Protein AF-A0A1E5KZP9-F1 (afdb_monomer_lite)

pLDDT: mean 84.56, std 11.02, range [56.66, 98.0]

Radius of gyration: 14.49 Å; chains: 1; bounding box: 36×33×35 Å

Sequence (129 aa):
MEAVIAQLKQEFSEKIDKVNLEDIDTVEAFLFIHLEILSQHEALYRNFISQRRLLGEQVNVCYLGIQSIFSHHFGLLLKEDIKVPLSMLFNTWLGLIHYYLNNDDLFGKEDIISKNRNQWIENYLKMIK

Structure (mmCIF, N/CA/C/O backbone):
data_AF-A0A1E5KZP9-F1
#
_entry.id   AF-A0A1E5KZP9-F1
#
loop_
_atom_site.group_PDB
_atom_site.id
_atom_site.type_symbol
_atom_site.label_atom_id
_atom_site.label_alt_id
_atom_site.label_comp_id
_atom_site.label_asym_id
_atom_site.label_entity_id
_atom_site.label_seq_id
_atom_site.pdbx_PDB_ins_code
_atom_site.Cartn_x
_atom_site.Cartn_y
_atom_site.Cartn_z
_atom_site.occupancy
_atom_site.B_iso_or_equiv
_atom_site.auth_seq_id
_atom_site.auth_comp_id
_atom_site.auth_asym_id
_atom_site.auth_atom_id
_atom_site.pdbx_PDB_model_num
ATOM 1 N N . MET A 1 1 ? -8.480 15.116 11.575 1.00 61.78 1 MET A N 1
ATOM 2 C CA . MET A 1 1 ? -8.307 14.161 10.456 1.00 61.78 1 MET A CA 1
ATOM 3 C C . MET A 1 1 ? -7.496 14.777 9.321 1.00 61.78 1 MET A C 1
ATOM 5 O O . MET A 1 1 ? -6.551 14.144 8.882 1.00 61.78 1 MET A O 1
ATOM 9 N N . GLU A 1 2 ? -7.769 16.025 8.924 1.00 64.06 2 GLU A N 1
ATOM 10 C CA . GLU A 1 2 ? -6.934 16.781 7.966 1.00 64.06 2 GLU A CA 1
ATOM 11 C C . GLU A 1 2 ? -5.444 16.800 8.335 1.00 64.06 2 GLU A C 1
ATOM 13 O O . GLU A 1 2 ? -4.620 16.368 7.536 1.00 64.06 2 GLU A O 1
ATOM 18 N N . ALA A 1 3 ? -5.104 17.182 9.573 1.00 64.00 3 ALA A N 1
ATOM 19 C CA . ALA A 1 3 ? -3.718 17.187 10.058 1.00 64.00 3 ALA A CA 1
ATOM 20 C C . ALA A 1 3 ? -3.034 15.806 9.985 1.00 64.00 3 ALA A C 1
ATOM 22 O O . ALA A 1 3 ? -1.856 15.720 9.669 1.00 64.00 3 ALA A O 1
ATOM 23 N N . VAL A 1 4 ? -3.785 14.723 10.207 1.00 62.59 4 VAL A N 1
ATOM 24 C CA . VAL A 1 4 ? -3.268 13.342 10.176 1.00 62.59 4 VAL A CA 1
ATOM 25 C C . VAL A 1 4 ? -2.980 12.886 8.746 1.00 62.59 4 VAL A C 1
ATOM 27 O O . VAL A 1 4 ? -2.029 12.157 8.508 1.00 62.59 4 VAL A O 1
ATOM 30 N N . ILE A 1 5 ? -3.778 13.321 7.774 1.00 66.62 5 ILE A N 1
ATOM 31 C CA . ILE A 1 5 ? -3.589 12.957 6.362 1.00 66.62 5 ILE A CA 1
ATOM 32 C C . ILE A 1 5 ? -2.501 13.816 5.731 1.00 66.62 5 ILE A C 1
ATOM 34 O O . ILE A 1 5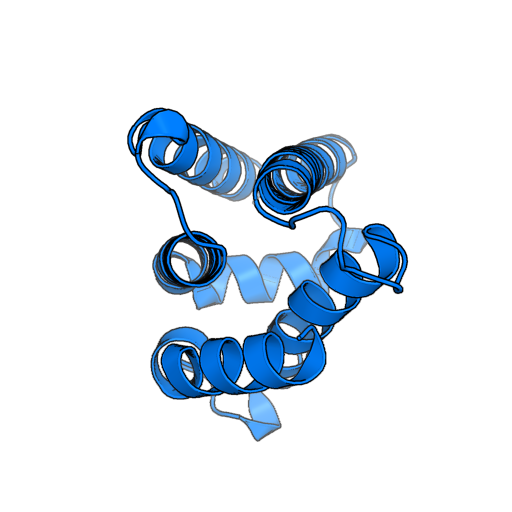 ? -1.733 13.319 4.913 1.00 66.62 5 ILE A O 1
ATOM 38 N N . ALA A 1 6 ? -2.402 15.082 6.142 1.00 68.69 6 ALA A N 1
ATOM 39 C CA . ALA A 1 6 ? -1.255 15.919 5.829 1.00 68.69 6 ALA A CA 1
ATOM 40 C C . ALA A 1 6 ? 0.033 15.305 6.395 1.00 68.69 6 ALA A C 1
ATOM 42 O O . ALA A 1 6 ? 1.012 15.212 5.664 1.00 68.69 6 ALA A O 1
ATOM 43 N N . GLN A 1 7 ? 0.000 14.800 7.633 1.00 69.94 7 GLN A N 1
ATOM 44 C CA . GLN A 1 7 ? 1.118 14.080 8.238 1.00 69.94 7 GLN A CA 1
ATOM 45 C C . GLN A 1 7 ? 1.429 12.776 7.495 1.00 69.94 7 GLN A C 1
ATOM 47 O O . GLN A 1 7 ? 2.579 12.556 7.150 1.00 69.94 7 GLN A O 1
ATOM 52 N N . LEU A 1 8 ? 0.433 11.949 7.158 1.00 69.38 8 LEU A N 1
ATOM 53 C CA . LEU A 1 8 ? 0.658 10.726 6.381 1.00 69.38 8 LEU A CA 1
ATOM 54 C C . LEU A 1 8 ? 1.245 11.044 5.002 1.00 69.38 8 LEU A C 1
ATOM 56 O O . LEU A 1 8 ? 2.170 10.372 4.569 1.00 69.38 8 LEU A O 1
ATOM 60 N N . LYS A 1 9 ? 0.741 12.079 4.319 1.00 70.56 9 LYS A N 1
ATOM 61 C CA . LYS A 1 9 ? 1.300 12.556 3.049 1.00 70.56 9 LYS A CA 1
ATOM 62 C C . LYS A 1 9 ? 2.737 13.023 3.231 1.00 70.56 9 LYS A C 1
ATOM 64 O O . LYS A 1 9 ? 3.574 12.660 2.420 1.00 70.56 9 LYS A O 1
ATOM 69 N N . GLN A 1 10 ? 3.009 13.815 4.264 1.00 72.38 10 GLN A N 1
ATOM 70 C CA . GLN A 1 10 ? 4.343 14.317 4.558 1.00 72.38 10 GLN A CA 1
ATOM 71 C C . GLN A 1 10 ? 5.295 13.170 4.879 1.00 72.38 10 GLN A C 1
ATOM 73 O O . GLN A 1 10 ? 6.367 13.134 4.310 1.00 72.38 10 GLN A O 1
ATOM 78 N N . GLU A 1 11 ? 4.914 12.204 5.707 1.00 71.12 11 GLU A N 1
ATOM 79 C CA . GLU A 1 11 ? 5.745 11.039 6.011 1.00 71.12 11 GLU A CA 1
ATOM 80 C C . GLU A 1 11 ? 5.936 10.134 4.798 1.00 71.12 11 GLU A C 1
ATOM 82 O O . GLU A 1 11 ? 7.016 9.580 4.617 1.00 71.12 11 GLU A O 1
ATOM 87 N N . PHE A 1 12 ? 4.912 10.000 3.952 1.00 69.56 12 PHE A N 1
ATOM 88 C CA . PHE A 1 12 ? 4.999 9.254 2.706 1.00 69.56 12 PHE A CA 1
ATOM 89 C C . PHE A 1 12 ? 5.966 9.929 1.738 1.00 69.56 12 PHE A C 1
ATOM 91 O O . PHE A 1 12 ? 6.901 9.283 1.286 1.00 69.56 12 PHE A O 1
ATOM 98 N N . SER A 1 13 ? 5.786 11.227 1.483 1.00 68.38 13 SER A N 1
ATOM 99 C CA . SER A 1 13 ? 6.698 12.041 0.681 1.00 68.38 13 SER A CA 1
ATOM 100 C C . SER A 1 13 ? 8.098 12.040 1.278 1.00 68.38 13 SER A C 1
ATOM 102 O O . SER A 1 13 ? 9.021 11.656 0.595 1.00 68.38 13 SER A O 1
ATOM 104 N N . GLU A 1 14 ? 8.272 12.330 2.564 1.00 70.81 14 GLU A N 1
ATOM 105 C CA . GLU A 1 14 ? 9.580 12.359 3.212 1.00 70.81 14 GLU A CA 1
ATOM 106 C C . GLU A 1 14 ? 10.275 11.005 3.221 1.00 70.81 14 GLU A C 1
ATOM 108 O O . GLU A 1 14 ? 11.485 10.981 3.071 1.00 70.81 14 GLU A O 1
ATOM 113 N N . LYS A 1 15 ? 9.584 9.879 3.431 1.00 67.94 15 LYS A N 1
ATOM 114 C CA . LYS A 1 15 ? 10.239 8.564 3.341 1.00 67.94 15 LYS A CA 1
ATOM 115 C C . LYS A 1 15 ? 10.541 8.185 1.904 1.00 67.94 15 LYS A C 1
ATOM 117 O O . LYS A 1 15 ? 11.565 7.558 1.685 1.00 67.94 15 LYS A O 1
ATOM 122 N N . ILE A 1 16 ? 9.696 8.565 0.956 1.00 65.12 16 ILE A N 1
ATOM 123 C CA . ILE A 1 16 ? 9.968 8.384 -0.470 1.00 65.12 16 ILE A CA 1
ATOM 124 C C . ILE A 1 16 ? 11.094 9.308 -0.954 1.00 65.12 16 ILE A C 1
ATOM 126 O O . ILE A 1 16 ? 11.850 8.918 -1.826 1.00 65.12 16 ILE A O 1
ATOM 130 N N . ASP A 1 17 ? 11.250 10.490 -0.366 1.00 62.16 17 ASP A N 1
ATOM 131 C CA . ASP A 1 17 ? 12.299 11.452 -0.704 1.00 62.16 17 ASP A CA 1
ATOM 132 C C . ASP A 1 17 ? 13.611 11.131 0.045 1.00 62.16 17 ASP A C 1
ATOM 134 O O . ASP A 1 17 ? 14.698 11.322 -0.492 1.00 62.16 17 ASP A O 1
ATOM 138 N N . LYS A 1 18 ? 13.537 10.637 1.296 1.00 56.66 18 LYS A N 1
ATOM 139 C CA . LYS A 1 18 ? 14.695 10.222 2.123 1.00 56.66 18 LYS A CA 1
ATOM 140 C C . LYS A 1 18 ? 15.241 8.863 1.717 1.00 56.66 18 LYS A C 1
ATOM 142 O O . LYS A 1 18 ? 16.450 8.659 1.786 1.00 56.66 18 LYS A O 1
ATOM 147 N N . VAL A 1 19 ? 14.372 7.919 1.356 1.00 57.88 19 VAL A N 1
ATOM 148 C CA . VAL A 1 19 ? 14.803 6.732 0.623 1.00 57.88 19 VAL A CA 1
ATOM 149 C C . VAL A 1 19 ? 14.965 7.209 -0.802 1.00 57.88 19 VAL A C 1
ATOM 151 O O . VAL A 1 19 ? 13.997 7.207 -1.546 1.00 57.88 19 VAL A O 1
ATOM 154 N N . ASN A 1 20 ? 16.156 7.692 -1.146 1.00 57.66 20 ASN A N 1
ATOM 155 C CA . ASN A 1 20 ? 16.453 8.157 -2.491 1.00 57.66 20 ASN A CA 1
ATOM 156 C C . ASN A 1 20 ? 15.941 7.085 -3.467 1.00 57.66 20 ASN A C 1
ATOM 158 O O . ASN A 1 20 ? 16.430 5.960 -3.456 1.00 57.66 20 ASN A O 1
ATOM 162 N N . LEU A 1 21 ? 14.885 7.366 -4.234 1.00 57.84 21 LEU A N 1
ATOM 163 C CA . LEU A 1 21 ? 14.262 6.353 -5.102 1.00 57.84 21 LEU A CA 1
ATOM 164 C C . LEU A 1 21 ? 15.229 5.846 -6.172 1.00 57.84 21 LEU A C 1
ATOM 166 O O . LEU A 1 21 ? 15.013 4.781 -6.735 1.00 57.84 21 LEU A O 1
ATOM 170 N N . GLU A 1 22 ? 16.300 6.602 -6.410 1.00 57.94 22 GLU A N 1
ATOM 171 C CA . GLU A 1 22 ? 17.470 6.205 -7.189 1.00 57.94 22 GLU A CA 1
ATOM 172 C C . GLU A 1 22 ? 18.176 4.958 -6.618 1.00 57.94 22 GLU A C 1
ATOM 174 O O . GLU A 1 22 ? 18.779 4.208 -7.380 1.00 57.94 22 GLU A O 1
ATOM 179 N N . ASP A 1 23 ? 18.050 4.697 -5.312 1.00 67.44 23 ASP A N 1
ATOM 180 C CA . ASP A 1 23 ? 18.611 3.534 -4.612 1.00 67.44 23 ASP A CA 1
ATOM 181 C C . ASP A 1 23 ? 17.621 2.354 -4.516 1.00 67.44 23 ASP A C 1
ATOM 183 O O . ASP A 1 23 ? 18.008 1.251 -4.125 1.00 67.44 23 ASP A O 1
ATOM 187 N N . ILE A 1 24 ? 16.338 2.556 -4.856 1.00 77.50 24 ILE A N 1
ATOM 188 C CA . ILE A 1 24 ? 15.355 1.468 -4.941 1.00 77.50 24 ILE A CA 1
ATOM 189 C C . ILE A 1 24 ? 15.371 0.923 -6.365 1.00 77.50 24 ILE A C 1
ATOM 191 O O . ILE A 1 24 ? 14.788 1.498 -7.277 1.00 77.50 24 ILE A O 1
ATOM 195 N N . ASP A 1 25 ? 15.989 -0.235 -6.555 1.00 81.94 25 ASP A N 1
ATOM 196 C CA . ASP A 1 25 ? 16.144 -0.867 -7.868 1.00 81.94 25 ASP A CA 1
ATOM 197 C C . ASP A 1 25 ? 15.111 -1.973 -8.151 1.00 81.94 25 ASP A C 1
ATOM 199 O O . ASP A 1 25 ? 15.041 -2.508 -9.263 1.00 81.94 25 ASP A O 1
ATOM 203 N N . THR A 1 26 ? 14.279 -2.320 -7.162 1.00 89.19 26 THR A N 1
ATOM 204 C CA . THR A 1 26 ? 13.291 -3.397 -7.282 1.00 89.19 26 THR A CA 1
ATOM 205 C C . THR A 1 26 ? 11.882 -2.976 -6.889 1.00 89.19 26 THR A C 1
ATOM 207 O O . THR A 1 26 ? 11.643 -2.260 -5.915 1.00 89.19 26 THR A O 1
ATOM 210 N N . VAL A 1 27 ? 10.909 -3.533 -7.618 1.00 90.94 27 VAL A N 1
ATOM 211 C CA . VAL A 1 27 ? 9.489 -3.440 -7.264 1.00 90.94 27 VAL A CA 1
ATOM 212 C C . VAL A 1 27 ? 9.244 -3.987 -5.854 1.00 90.94 27 VAL A C 1
ATOM 214 O O . VAL A 1 27 ? 8.500 -3.391 -5.089 1.00 90.94 27 VAL A O 1
ATOM 217 N N . GLU A 1 28 ? 9.893 -5.090 -5.480 1.00 93.56 28 GLU A N 1
ATOM 218 C CA . GLU A 1 28 ? 9.751 -5.710 -4.159 1.00 93.56 28 GLU A CA 1
ATOM 219 C C . GLU A 1 28 ? 10.075 -4.747 -3.009 1.00 93.56 28 GLU A C 1
ATOM 221 O O . GLU A 1 28 ? 9.240 -4.543 -2.123 1.00 93.56 28 GLU A O 1
ATOM 226 N N . ALA A 1 29 ? 11.248 -4.107 -3.056 1.00 91.38 29 ALA A N 1
ATOM 227 C CA . ALA A 1 29 ? 11.669 -3.143 -2.044 1.00 91.38 29 ALA A CA 1
ATOM 228 C C . ALA A 1 29 ? 10.716 -1.939 -1.975 1.00 91.38 29 ALA A C 1
ATOM 230 O O . ALA A 1 29 ? 10.346 -1.495 -0.885 1.00 91.38 29 ALA A O 1
ATOM 231 N N . PHE A 1 30 ? 10.242 -1.462 -3.129 1.00 91.00 30 PHE A N 1
ATOM 232 C CA . PHE A 1 30 ? 9.270 -0.374 -3.195 1.00 91.00 30 PHE A CA 1
ATOM 233 C C . PHE A 1 30 ? 7.934 -0.729 -2.522 1.00 91.00 30 PHE A C 1
ATOM 235 O O . PHE A 1 30 ? 7.415 0.037 -1.705 1.00 91.00 30 PHE A O 1
ATOM 242 N N . LEU A 1 31 ? 7.386 -1.915 -2.809 1.00 94.06 31 LEU A N 1
ATOM 243 C CA . LEU A 1 31 ? 6.151 -2.396 -2.183 1.00 94.06 31 LEU A CA 1
ATOM 244 C C . LEU A 1 31 ? 6.321 -2.607 -0.672 1.00 94.06 31 LEU A C 1
ATOM 246 O O . LEU A 1 31 ? 5.399 -2.317 0.095 1.00 94.06 31 LEU A O 1
ATOM 250 N N . PHE A 1 32 ? 7.497 -3.063 -0.233 1.00 93.94 32 PHE A N 1
ATOM 251 C CA . PHE A 1 32 ? 7.817 -3.198 1.186 1.00 93.94 32 PHE A CA 1
ATOM 252 C C . PHE A 1 32 ? 7.782 -1.849 1.907 1.00 93.94 32 PHE A C 1
ATOM 254 O O . PHE A 1 32 ? 7.119 -1.733 2.937 1.00 93.94 32 PHE A O 1
ATOM 261 N N . ILE A 1 33 ? 8.432 -0.821 1.355 1.00 90.19 33 ILE A N 1
ATOM 262 C CA . ILE A 1 33 ? 8.440 0.534 1.929 1.00 90.19 33 ILE A CA 1
ATOM 263 C C . ILE A 1 33 ? 7.023 1.101 2.012 1.00 90.19 33 ILE A C 1
ATOM 265 O O . ILE A 1 33 ? 6.645 1.667 3.040 1.00 90.19 33 ILE A O 1
ATOM 269 N N . HIS A 1 34 ? 6.211 0.895 0.973 1.00 91.12 34 HIS A N 1
ATOM 270 C CA . HIS A 1 34 ? 4.808 1.298 0.987 1.00 91.12 34 HIS A CA 1
ATOM 271 C C . HIS A 1 34 ? 4.044 0.673 2.164 1.00 91.12 34 HIS A C 1
ATOM 273 O O . HIS A 1 34 ? 3.398 1.390 2.928 1.00 91.12 34 HIS A O 1
ATOM 279 N N . LEU A 1 35 ? 4.151 -0.645 2.358 1.00 94.38 35 LEU A N 1
ATOM 280 C CA . LEU A 1 35 ? 3.491 -1.332 3.474 1.00 94.38 35 LEU A CA 1
ATOM 281 C C . LEU A 1 35 ? 4.076 -0.947 4.836 1.00 94.38 35 LEU A C 1
ATOM 283 O O . LEU A 1 35 ? 3.330 -0.847 5.806 1.00 94.38 35 LEU A O 1
ATOM 287 N N . GLU A 1 36 ? 5.380 -0.693 4.921 1.00 91.62 36 GLU A N 1
ATOM 288 C CA . GLU A 1 36 ? 6.025 -0.221 6.145 1.00 91.62 36 GLU A CA 1
ATOM 289 C C . GLU A 1 36 ? 5.440 1.126 6.585 1.00 91.62 36 GLU A C 1
ATOM 291 O O . GLU A 1 36 ? 5.009 1.255 7.730 1.00 91.62 36 GLU A O 1
ATOM 296 N N . ILE A 1 37 ? 5.322 2.099 5.674 1.00 87.75 37 ILE A N 1
ATOM 297 C CA . ILE A 1 37 ? 4.718 3.407 5.977 1.00 87.75 37 ILE A CA 1
ATOM 298 C C . ILE A 1 37 ? 3.267 3.254 6.432 1.00 87.75 37 ILE A C 1
ATOM 300 O O . ILE A 1 37 ? 2.879 3.819 7.454 1.00 87.75 37 ILE A O 1
ATOM 304 N N . LEU A 1 38 ? 2.468 2.471 5.702 1.00 90.06 38 LEU A N 1
ATOM 305 C CA . LEU A 1 38 ? 1.062 2.276 6.050 1.00 90.06 38 LEU A CA 1
ATOM 306 C C . LEU A 1 38 ? 0.893 1.577 7.403 1.00 90.06 38 LEU A C 1
ATOM 308 O O . LEU A 1 38 ? 0.001 1.948 8.162 1.00 90.06 38 LEU A O 1
ATOM 312 N N . SER A 1 39 ? 1.752 0.606 7.728 1.00 92.19 39 SER A N 1
ATOM 313 C CA . SER A 1 39 ? 1.669 -0.137 8.991 1.00 92.19 39 SER A CA 1
ATOM 314 C C . SER A 1 39 ? 1.909 0.736 10.225 1.00 92.19 39 SER A C 1
ATOM 316 O O . SER A 1 39 ? 1.261 0.533 11.247 1.00 92.19 39 SER A O 1
ATOM 318 N N . GLN A 1 40 ? 2.749 1.771 10.116 1.00 89.75 40 GLN A N 1
ATOM 319 C CA . GLN A 1 40 ? 3.012 2.714 11.213 1.00 89.75 40 GLN A CA 1
ATOM 320 C C . GLN A 1 40 ? 1.784 3.555 11.589 1.00 89.75 40 GLN A C 1
ATOM 322 O O . GLN A 1 40 ? 1.691 4.048 12.710 1.00 89.75 40 GLN A O 1
ATOM 327 N N . HIS A 1 41 ? 0.816 3.668 10.674 1.00 87.00 41 HIS A N 1
ATOM 328 C CA . HIS A 1 41 ? -0.417 4.435 10.853 1.00 87.00 41 HIS A CA 1
ATOM 329 C C . HIS A 1 41 ? -1.661 3.604 10.543 1.00 87.00 41 HIS A C 1
ATOM 331 O O . HIS A 1 41 ? -2.679 4.161 10.136 1.00 87.00 41 HIS A O 1
ATOM 337 N N . GLU A 1 42 ? -1.608 2.280 10.714 1.00 90.75 42 GLU A N 1
ATOM 338 C CA . GLU A 1 42 ? -2.614 1.361 10.162 1.00 90.75 42 GLU A CA 1
ATOM 339 C C . GLU A 1 42 ? -4.045 1.710 10.592 1.00 90.75 42 GLU A C 1
ATOM 341 O O . GLU A 1 42 ? -4.930 1.855 9.749 1.00 90.75 42 GLU A O 1
ATOM 346 N N . ALA A 1 43 ? -4.277 1.918 11.893 1.00 88.69 43 ALA A N 1
ATOM 347 C CA . ALA A 1 43 ? -5.602 2.257 12.414 1.00 88.69 43 ALA A CA 1
ATOM 348 C C . ALA A 1 43 ? -6.125 3.596 11.860 1.00 88.69 43 ALA A C 1
ATOM 350 O O . ALA A 1 43 ? -7.307 3.729 11.533 1.00 88.69 43 ALA A O 1
ATOM 351 N N . LEU A 1 44 ? -5.242 4.589 11.723 1.00 84.50 44 LEU A N 1
ATOM 352 C CA . LEU A 1 44 ? -5.581 5.894 11.153 1.00 84.50 44 LEU A CA 1
ATOM 353 C C . LEU A 1 44 ? -5.878 5.774 9.658 1.00 84.50 44 LEU A C 1
ATOM 355 O O . LEU A 1 44 ? -6.879 6.314 9.188 1.00 84.50 44 LEU A O 1
ATOM 359 N N . TYR A 1 45 ? -5.053 5.028 8.924 1.00 87.25 45 TYR A N 1
ATOM 360 C CA . TYR A 1 45 ? -5.225 4.785 7.499 1.00 87.25 45 TYR A CA 1
ATOM 361 C C . TYR A 1 45 ? -6.513 4.008 7.208 1.00 87.25 45 TYR A C 1
ATOM 363 O O . TYR A 1 45 ? -7.261 4.396 6.314 1.00 87.25 45 TYR A O 1
ATOM 371 N N . ARG A 1 46 ? -6.834 2.986 8.011 1.00 90.19 46 ARG A N 1
ATOM 372 C CA . ARG A 1 46 ? -8.089 2.219 7.943 1.00 90.19 46 ARG A CA 1
ATOM 373 C C . ARG A 1 46 ? -9.323 3.107 8.128 1.00 90.19 46 ARG A C 1
ATOM 375 O O . ARG A 1 46 ? -10.255 3.075 7.321 1.00 90.19 46 ARG A O 1
ATOM 382 N N . ASN A 1 47 ? -9.323 3.950 9.159 1.00 87.38 47 ASN A N 1
ATOM 383 C CA . ASN A 1 47 ? -10.408 4.912 9.379 1.00 87.38 47 ASN A CA 1
ATOM 384 C C . ASN A 1 47 ? -10.517 5.916 8.225 1.00 87.38 47 ASN A C 1
ATOM 386 O O . ASN A 1 47 ? -11.613 6.282 7.804 1.00 87.38 47 ASN A O 1
ATOM 390 N N . PHE A 1 48 ? -9.377 6.340 7.684 1.00 85.88 48 PHE A N 1
ATOM 391 C CA . PHE A 1 48 ? -9.336 7.248 6.553 1.00 85.88 48 PHE A CA 1
ATOM 392 C C . PHE A 1 48 ? -9.949 6.628 5.285 1.00 85.88 48 PHE A C 1
ATOM 394 O O . PHE A 1 48 ? -10.827 7.245 4.683 1.00 85.88 48 PHE A O 1
ATOM 401 N N . ILE A 1 49 ? -9.542 5.421 4.876 1.00 88.69 49 ILE A N 1
ATOM 402 C CA . ILE A 1 49 ? -10.039 4.807 3.632 1.00 88.69 49 ILE A CA 1
ATOM 403 C C . ILE A 1 49 ? -11.540 4.489 3.691 1.00 88.69 49 ILE A C 1
ATOM 405 O O . ILE A 1 49 ? -12.226 4.641 2.679 1.00 88.69 49 ILE A O 1
ATOM 409 N N . SER A 1 50 ? -12.064 4.128 4.866 1.00 87.00 50 SER A N 1
ATOM 410 C CA . SER A 1 50 ? -13.491 3.839 5.067 1.00 87.00 50 SER A CA 1
ATOM 411 C C . SER A 1 50 ? -14.356 5.102 5.039 1.00 87.00 50 SER A C 1
ATOM 413 O O . SER A 1 50 ? -15.483 5.075 4.546 1.00 87.00 50 SER A O 1
ATOM 415 N N . GLN A 1 51 ? -13.821 6.234 5.503 1.00 84.81 51 GLN A N 1
ATOM 416 C CA . GLN A 1 51 ? -14.560 7.497 5.599 1.00 84.81 51 GLN A CA 1
ATOM 417 C C . GLN A 1 51 ? -14.229 8.488 4.483 1.00 84.81 51 GLN A C 1
ATOM 419 O O . GLN A 1 51 ? -14.887 9.519 4.392 1.00 84.81 51 GLN A O 1
ATOM 424 N N . ARG A 1 52 ? -13.263 8.192 3.602 1.00 83.69 52 ARG A N 1
ATOM 425 C CA . ARG A 1 52 ? -12.691 9.121 2.607 1.00 83.69 52 ARG A CA 1
ATOM 426 C C . ARG A 1 52 ? -13.725 9.978 1.876 1.00 83.69 52 ARG A C 1
ATOM 428 O O . ARG A 1 52 ? -13.526 11.174 1.705 1.00 83.69 52 ARG A O 1
ATOM 435 N N . ARG A 1 53 ? -14.834 9.370 1.442 1.00 81.75 53 ARG A N 1
ATOM 436 C CA . ARG A 1 53 ? -15.897 10.049 0.675 1.00 81.75 53 ARG A CA 1
ATOM 437 C C . ARG A 1 53 ? -16.652 11.120 1.472 1.00 81.75 53 ARG A C 1
ATOM 439 O O . ARG A 1 53 ? -17.289 11.967 0.862 1.00 81.75 53 ARG A O 1
ATOM 446 N N . LEU A 1 54 ? -16.597 11.060 2.799 1.00 81.69 54 LEU A N 1
ATOM 447 C CA . LEU A 1 54 ? -17.218 12.007 3.725 1.00 81.69 54 LEU A CA 1
ATOM 448 C C . LEU A 1 54 ? -16.248 13.118 4.158 1.00 81.69 54 LEU A C 1
ATOM 450 O O . LEU A 1 54 ? -16.648 14.034 4.871 1.00 81.69 54 LEU A O 1
ATOM 454 N N . LEU A 1 55 ? -14.975 13.029 3.764 1.00 78.06 55 LEU A N 1
ATOM 455 C CA . LEU A 1 55 ? -13.947 13.998 4.132 1.00 78.06 55 LEU A CA 1
ATOM 456 C C . LEU A 1 55 ? -13.917 15.167 3.144 1.00 78.06 55 LEU A C 1
ATOM 458 O O . LEU A 1 55 ? -14.284 15.027 1.976 1.00 78.06 55 LEU A O 1
ATOM 462 N N . GLY A 1 56 ? -13.462 16.325 3.631 1.00 81.75 56 GLY A N 1
ATOM 463 C CA . GLY A 1 56 ? -13.387 17.561 2.854 1.00 81.75 56 GLY A CA 1
ATOM 464 C C . GLY A 1 56 ? -12.489 17.462 1.616 1.00 81.75 56 GLY A C 1
ATOM 465 O O . GLY A 1 56 ? -11.645 16.574 1.481 1.00 81.75 56 GLY A O 1
ATOM 466 N N . GLU A 1 57 ? -12.647 18.411 0.697 1.00 83.12 57 GLU A N 1
ATOM 467 C CA . GLU A 1 57 ? -11.929 18.447 -0.583 1.00 83.12 57 GLU A CA 1
ATOM 468 C C . GLU A 1 57 ? -10.400 18.391 -0.419 1.00 83.12 57 GLU A C 1
ATOM 470 O O . GLU A 1 57 ? -9.730 17.607 -1.092 1.00 83.12 57 GLU A O 1
ATOM 475 N N . GLN A 1 58 ? -9.845 19.138 0.539 1.00 77.62 58 GLN A N 1
ATOM 476 C CA . GLN A 1 58 ? -8.399 19.185 0.794 1.00 77.62 58 GLN A CA 1
ATOM 477 C C . GLN A 1 58 ? -7.810 17.816 1.162 1.00 77.62 58 GLN A C 1
ATOM 479 O O . GLN A 1 58 ? -6.700 17.469 0.748 1.00 77.62 58 GLN A O 1
ATOM 484 N N . VAL A 1 59 ? -8.571 17.007 1.901 1.00 76.94 59 VAL A N 1
ATOM 485 C CA . VAL A 1 59 ? -8.188 15.639 2.254 1.00 76.94 59 VAL A CA 1
ATOM 486 C C . VAL A 1 59 ? -8.101 14.759 1.010 1.00 76.94 59 VAL A C 1
ATOM 488 O O . VAL A 1 59 ? -7.134 14.012 0.842 1.00 76.94 59 VAL A O 1
ATOM 491 N N . ASN A 1 60 ? -9.086 14.870 0.119 1.00 78.88 60 ASN A N 1
ATOM 492 C CA . ASN A 1 60 ? -9.100 14.122 -1.132 1.00 78.88 60 ASN A CA 1
ATOM 493 C C . ASN A 1 60 ? -7.923 14.516 -2.033 1.00 78.88 60 ASN A C 1
ATOM 495 O O . ASN A 1 60 ? -7.285 13.634 -2.603 1.00 78.88 60 ASN A O 1
ATOM 499 N N . VAL A 1 61 ? -7.571 15.804 -2.099 1.00 83.38 61 VAL A N 1
ATOM 500 C CA . VAL A 1 61 ? -6.384 16.269 -2.839 1.00 83.38 61 VAL A CA 1
ATOM 501 C C . VAL A 1 61 ? -5.099 15.665 -2.268 1.00 83.38 61 VAL A C 1
ATOM 503 O O . VAL A 1 61 ? -4.260 15.176 -3.024 1.00 83.38 61 VAL A O 1
ATOM 506 N N . CYS A 1 62 ? -4.937 15.639 -0.941 1.00 78.81 62 CYS A N 1
ATOM 507 C CA . CYS A 1 62 ? -3.756 15.033 -0.317 1.00 78.81 62 CYS A CA 1
ATOM 508 C C . CYS A 1 62 ? -3.651 13.535 -0.613 1.00 78.81 62 CYS A C 1
ATOM 510 O O . CYS A 1 62 ? -2.576 13.048 -0.963 1.00 78.81 62 CYS A O 1
ATOM 512 N N . TYR A 1 63 ? -4.774 12.823 -0.529 1.00 82.25 63 TYR A N 1
ATOM 513 C CA . TYR A 1 63 ? -4.846 11.408 -0.865 1.00 82.25 63 TYR A CA 1
ATOM 514 C C . TYR A 1 63 ? -4.483 11.127 -2.324 1.00 82.25 63 TYR A C 1
ATOM 516 O O . TYR A 1 63 ? -3.667 10.246 -2.586 1.00 82.25 63 TYR A O 1
ATOM 524 N N . LEU A 1 64 ? -5.046 11.892 -3.264 1.00 83.75 64 LEU A N 1
ATOM 525 C CA . LEU A 1 64 ? -4.702 11.792 -4.683 1.00 83.75 64 LEU A CA 1
ATOM 526 C C . LEU A 1 64 ? -3.212 12.061 -4.917 1.00 83.75 64 LEU A C 1
ATOM 528 O O . LEU A 1 64 ? -2.595 11.368 -5.718 1.00 83.75 64 LEU A O 1
ATOM 532 N N . GLY A 1 65 ? -2.620 12.998 -4.171 1.00 82.69 65 GLY A N 1
ATOM 533 C CA . GLY A 1 65 ? -1.180 13.249 -4.190 1.00 82.69 65 GLY A CA 1
ATOM 534 C C . GLY A 1 65 ? -0.352 12.019 -3.805 1.00 82.69 65 GLY A C 1
ATOM 535 O O . GLY A 1 65 ? 0.544 11.643 -4.554 1.00 82.69 65 GLY A O 1
ATOM 536 N N . ILE A 1 66 ? -0.687 11.351 -2.693 1.00 81.69 66 ILE A N 1
ATOM 537 C CA . ILE A 1 66 ? -0.021 10.102 -2.264 1.00 81.69 66 ILE A CA 1
ATOM 538 C C . ILE A 1 66 ? -0.118 9.036 -3.363 1.00 81.69 66 ILE A C 1
ATOM 540 O O . ILE A 1 66 ? 0.881 8.419 -3.729 1.00 81.69 66 ILE A O 1
ATOM 544 N N . GLN A 1 67 ? -1.319 8.851 -3.919 1.00 85.75 67 GLN A N 1
ATOM 545 C CA . GLN A 1 67 ? -1.559 7.873 -4.980 1.00 85.75 67 GLN A CA 1
ATOM 546 C C . GLN A 1 67 ? -0.780 8.193 -6.260 1.00 85.75 67 GLN A C 1
ATOM 548 O O . GLN A 1 67 ? -0.246 7.290 -6.900 1.00 85.75 67 GLN A O 1
ATOM 553 N N . SER A 1 68 ? -0.670 9.475 -6.613 1.00 84.88 68 SER A N 1
ATOM 554 C CA . SER A 1 68 ? 0.091 9.929 -7.776 1.00 84.88 68 SER A CA 1
ATOM 555 C C . SER A 1 68 ? 1.588 9.681 -7.611 1.00 84.88 68 SER A C 1
ATOM 557 O O . SER A 1 68 ? 2.218 9.202 -8.550 1.00 84.88 68 SER A O 1
ATOM 559 N N . ILE A 1 69 ? 2.150 9.980 -6.434 1.00 83.12 69 ILE A N 1
ATOM 560 C CA . ILE A 1 69 ? 3.565 9.718 -6.128 1.00 83.12 69 ILE A CA 1
ATOM 561 C C . ILE A 1 69 ? 3.838 8.219 -6.253 1.00 83.12 69 ILE A C 1
ATOM 563 O O . ILE A 1 69 ? 4.726 7.816 -7.001 1.00 83.12 69 ILE A O 1
ATOM 567 N N . PHE A 1 70 ? 3.021 7.380 -5.605 1.00 86.56 70 PHE A N 1
ATOM 568 C CA . PHE A 1 70 ? 3.176 5.931 -5.707 1.00 86.56 70 PHE A CA 1
ATOM 569 C C . PHE A 1 70 ? 3.104 5.459 -7.163 1.00 86.56 70 PHE A C 1
ATOM 571 O O . PHE A 1 70 ? 4.000 4.758 -7.622 1.00 86.56 70 PHE A O 1
ATOM 578 N N . SER A 1 71 ? 2.059 5.850 -7.903 1.00 88.00 71 SER A N 1
ATOM 579 C CA . SER A 1 71 ? 1.854 5.395 -9.282 1.00 88.00 71 SER A CA 1
ATOM 580 C C . SER A 1 71 ? 2.991 5.816 -10.211 1.00 88.00 71 SER A C 1
ATOM 582 O O . SER A 1 71 ? 3.312 5.068 -11.133 1.00 88.00 71 SER A O 1
ATOM 584 N N . HIS A 1 72 ? 3.582 6.993 -9.995 1.00 85.62 72 HIS A N 1
ATOM 585 C CA . HIS A 1 72 ? 4.710 7.471 -10.784 1.00 85.62 72 HIS A CA 1
ATOM 586 C C . HIS A 1 72 ? 5.940 6.577 -10.589 1.00 85.62 72 HIS A C 1
ATOM 588 O O . HIS A 1 72 ? 6.438 6.003 -11.556 1.00 85.62 72 HIS A O 1
ATOM 594 N N . HIS A 1 73 ? 6.380 6.383 -9.343 1.00 84.88 73 HIS A N 1
ATOM 595 C CA . HIS A 1 73 ? 7.558 5.561 -9.046 1.00 84.88 73 HIS A CA 1
ATOM 596 C C . HIS A 1 73 ? 7.340 4.083 -9.358 1.00 84.88 73 HIS A C 1
ATOM 598 O O . HIS A 1 73 ? 8.226 3.424 -9.896 1.00 84.88 73 HIS A O 1
ATOM 604 N N . PHE A 1 74 ? 6.134 3.575 -9.112 1.00 88.88 74 PHE A N 1
ATOM 605 C CA . PHE A 1 74 ? 5.773 2.213 -9.480 1.00 88.88 74 PHE A CA 1
ATOM 606 C C . PHE A 1 74 ? 5.890 1.983 -10.993 1.00 88.88 74 PHE A C 1
ATOM 608 O O . PHE A 1 74 ? 6.401 0.950 -11.417 1.00 88.88 74 PHE A O 1
ATOM 615 N N . GLY A 1 75 ? 5.482 2.963 -11.806 1.00 88.50 75 GLY A N 1
ATOM 616 C CA . GLY A 1 75 ? 5.641 2.916 -13.258 1.00 88.50 75 GLY A CA 1
ATOM 617 C C . GLY A 1 75 ? 7.099 2.922 -13.720 1.00 88.50 75 GLY A C 1
ATOM 618 O O . GLY A 1 75 ? 7.415 2.227 -14.675 1.00 88.50 75 GLY A O 1
ATOM 619 N N . LEU A 1 76 ? 7.985 3.655 -13.036 1.00 86.38 76 LEU A N 1
ATOM 620 C CA . LEU A 1 76 ? 9.420 3.679 -13.354 1.00 86.38 76 LEU A CA 1
ATOM 621 C C . LEU A 1 76 ? 10.121 2.346 -13.045 1.00 86.38 76 LEU A C 1
ATOM 623 O O . LEU A 1 76 ? 11.035 1.951 -13.763 1.00 86.38 76 LEU A O 1
ATOM 627 N N . LEU A 1 77 ? 9.699 1.654 -11.982 1.00 88.06 77 LEU A N 1
ATOM 628 C CA . LEU A 1 77 ? 10.289 0.377 -11.554 1.00 88.06 77 LEU A CA 1
ATOM 629 C C . LEU A 1 77 ? 9.795 -0.823 -12.366 1.00 88.06 77 LEU A C 1
ATOM 631 O O . LEU A 1 7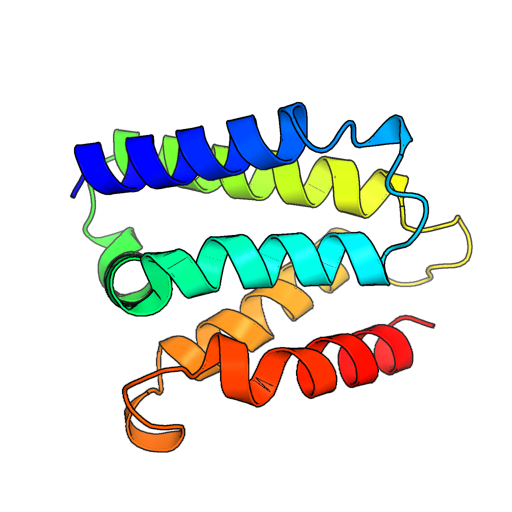7 ? 10.467 -1.857 -12.440 1.00 88.06 77 LEU A O 1
ATOM 635 N N . LEU A 1 78 ? 8.605 -0.715 -12.951 1.00 86.88 78 LEU A N 1
ATOM 636 C CA . LEU A 1 78 ? 8.069 -1.737 -13.834 1.00 86.88 78 LEU A CA 1
ATOM 637 C C . LEU A 1 78 ? 8.778 -1.661 -15.191 1.00 86.88 78 LEU A C 1
ATOM 639 O O . LEU A 1 78 ? 8.661 -0.685 -15.924 1.00 86.88 78 LEU A O 1
ATOM 643 N N . LYS A 1 79 ? 9.527 -2.716 -15.522 1.00 71.25 79 LYS A N 1
ATOM 644 C CA . LYS A 1 79 ? 10.215 -2.859 -16.814 1.00 71.25 79 LYS A CA 1
ATOM 645 C C . LYS A 1 79 ? 9.211 -3.040 -17.961 1.00 71.25 79 LYS A C 1
ATOM 647 O O . LYS A 1 79 ? 8.065 -3.426 -17.736 1.00 71.25 79 LYS A O 1
ATOM 652 N N . GLU A 1 80 ? 9.676 -2.827 -19.193 1.00 65.44 80 GLU A N 1
ATOM 653 C CA . GLU A 1 80 ? 8.860 -2.828 -20.424 1.00 65.44 80 GLU A CA 1
ATOM 654 C C . GLU A 1 80 ? 8.094 -4.140 -20.719 1.00 65.44 80 GLU A C 1
ATOM 656 O O . GLU A 1 80 ? 7.200 -4.146 -21.561 1.00 65.44 80 GLU A O 1
ATOM 661 N N . ASP A 1 81 ? 8.369 -5.239 -20.009 1.00 70.75 81 ASP A N 1
ATOM 662 C CA . ASP A 1 81 ? 7.762 -6.559 -20.258 1.00 70.75 81 ASP A CA 1
ATOM 663 C C . ASP A 1 81 ? 6.333 -6.739 -19.693 1.00 70.75 81 ASP A C 1
ATOM 665 O O . ASP A 1 81 ? 5.707 -7.791 -19.863 1.00 70.75 81 ASP A O 1
ATOM 669 N N . ILE A 1 82 ? 5.778 -5.726 -19.026 1.00 81.00 82 ILE A N 1
ATOM 670 C CA . ILE A 1 82 ? 4.440 -5.775 -18.427 1.00 81.00 82 ILE A CA 1
ATOM 671 C C . ILE A 1 82 ? 3.351 -5.595 -19.501 1.00 81.00 82 ILE A C 1
ATOM 673 O O . ILE A 1 82 ? 3.204 -4.534 -20.102 1.00 81.00 82 ILE A O 1
ATOM 677 N N . LYS A 1 83 ? 2.501 -6.615 -19.687 1.00 82.56 83 LYS A N 1
ATOM 678 C CA . LYS A 1 83 ? 1.388 -6.598 -20.667 1.00 82.56 83 LYS A CA 1
ATOM 679 C C . LYS A 1 83 ? 0.093 -5.959 -20.155 1.00 82.56 83 LYS A C 1
ATOM 681 O O . LYS A 1 83 ? -0.867 -5.815 -20.911 1.00 82.56 83 LYS A O 1
ATOM 686 N N . VAL 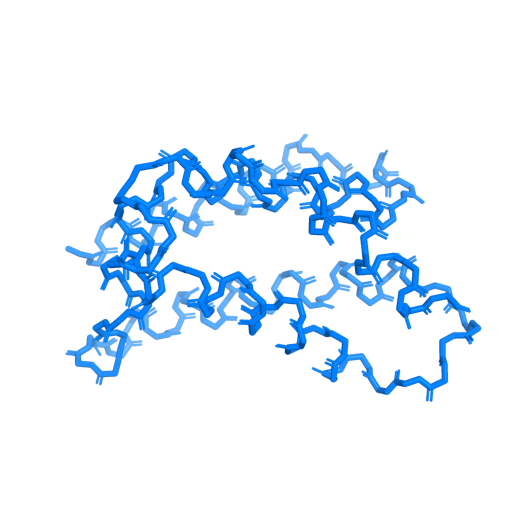A 1 84 ? 0.034 -5.636 -18.867 1.00 88.75 84 VAL A N 1
ATOM 687 C CA . VAL A 1 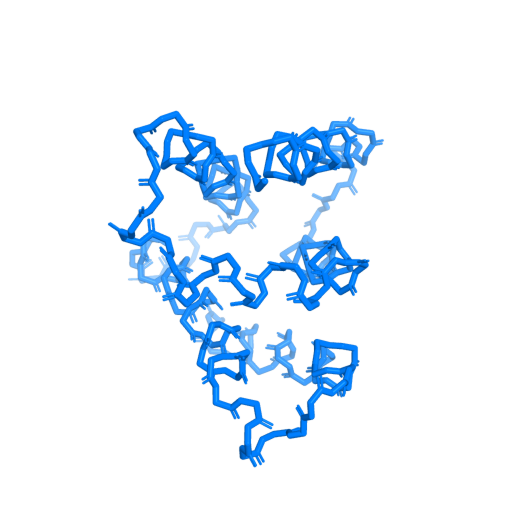84 ? -1.167 -5.138 -18.185 1.00 88.75 84 VAL A CA 1
ATOM 688 C C . VAL A 1 84 ? -1.044 -3.625 -17.977 1.00 88.75 84 VAL A C 1
ATOM 690 O O . VAL A 1 84 ? 0.035 -3.157 -17.623 1.00 88.75 84 VAL A O 1
ATOM 693 N N . PRO A 1 85 ? -2.118 -2.831 -18.144 1.00 90.81 85 PRO A N 1
ATOM 694 C CA . PRO A 1 85 ? -2.054 -1.396 -17.888 1.00 90.81 85 PRO A CA 1
ATOM 695 C C . PRO A 1 85 ? -1.555 -1.080 -16.472 1.00 90.81 85 PRO A C 1
ATOM 697 O O . PRO A 1 85 ? -2.042 -1.662 -15.499 1.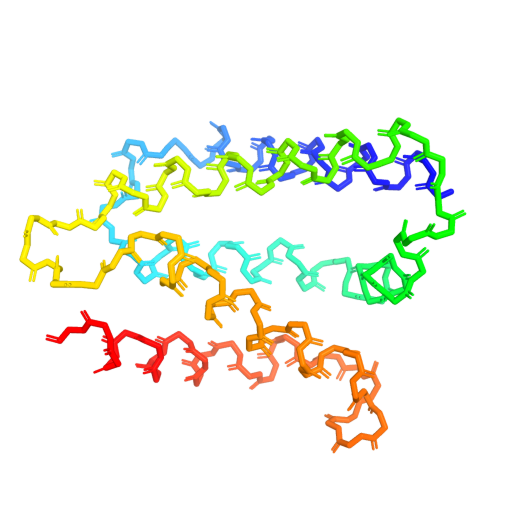00 90.81 85 PRO A O 1
ATOM 700 N N . LEU A 1 86 ? -0.655 -0.097 -16.346 1.00 89.56 86 LEU A N 1
ATOM 701 C CA . LEU A 1 86 ? -0.116 0.358 -15.056 1.00 89.56 86 LEU A CA 1
ATOM 702 C C . LEU A 1 86 ? -1.226 0.672 -14.042 1.00 89.56 86 LEU A C 1
ATOM 704 O O . LEU A 1 86 ? -1.123 0.311 -12.873 1.00 89.56 86 LEU A O 1
ATOM 708 N N . SER A 1 87 ? -2.317 1.290 -14.501 1.00 90.38 87 SER A N 1
ATOM 709 C CA . SER A 1 87 ? -3.484 1.596 -13.670 1.00 90.38 87 SER A CA 1
ATOM 710 C C . SER A 1 87 ? -4.127 0.345 -13.070 1.00 90.38 87 SER A C 1
ATOM 712 O O . SER A 1 87 ? -4.548 0.372 -11.918 1.00 90.38 87 SER A O 1
ATOM 714 N N . MET A 1 88 ? -4.187 -0.763 -13.810 1.00 93.00 88 MET A N 1
ATOM 715 C CA . MET A 1 88 ? -4.754 -2.017 -13.320 1.00 93.00 88 MET A CA 1
ATOM 716 C C . MET A 1 88 ? -3.838 -2.672 -12.289 1.00 93.00 88 MET A C 1
ATOM 718 O O . MET A 1 88 ? -4.331 -3.148 -11.269 1.00 93.00 88 MET A O 1
ATOM 722 N N . LEU A 1 89 ? -2.522 -2.641 -12.507 1.00 93.44 89 LEU A N 1
ATOM 723 C CA . LEU A 1 89 ? -1.547 -3.115 -11.524 1.00 93.44 89 LEU A CA 1
ATOM 724 C C . LEU A 1 89 ? -1.654 -2.315 -10.224 1.00 93.44 89 LEU A C 1
ATOM 726 O O . LEU A 1 89 ? -1.940 -2.868 -9.163 1.00 93.44 89 LEU A O 1
ATOM 730 N N . PHE A 1 90 ? -1.548 -0.992 -10.331 1.00 92.88 90 PHE A N 1
ATOM 731 C CA . PHE A 1 90 ? -1.687 -0.068 -9.212 1.00 92.88 90 PHE A CA 1
ATOM 732 C C . PHE A 1 90 ? -2.998 -0.266 -8.434 1.00 92.88 90 PHE A C 1
ATOM 734 O O . PHE A 1 90 ? -2.985 -0.423 -7.212 1.00 92.88 90 PHE A O 1
ATOM 741 N N . ASN A 1 91 ? -4.133 -0.323 -9.136 1.00 94.31 91 ASN A N 1
ATOM 742 C CA . ASN A 1 91 ? -5.439 -0.507 -8.505 1.00 94.31 91 ASN A CA 1
ATOM 743 C C . ASN A 1 91 ? -5.586 -1.890 -7.863 1.00 94.31 91 ASN A C 1
ATOM 745 O O . ASN A 1 91 ? -6.257 -2.009 -6.843 1.00 94.31 91 ASN A O 1
ATOM 749 N N . THR A 1 92 ? -4.961 -2.925 -8.429 1.00 95.75 92 THR A N 1
ATOM 750 C CA . THR A 1 92 ? -4.962 -4.276 -7.847 1.00 95.75 92 THR A CA 1
ATOM 751 C C . THR A 1 92 ? -4.170 -4.297 -6.544 1.00 95.75 92 THR A C 1
ATOM 753 O O . THR A 1 92 ? -4.653 -4.828 -5.546 1.00 95.75 92 THR A O 1
ATOM 756 N N . TRP A 1 93 ? -2.994 -3.665 -6.522 1.00 96.62 93 TRP A N 1
ATOM 757 C CA . TRP A 1 93 ? -2.177 -3.540 -5.316 1.00 96.62 93 TRP A CA 1
ATOM 758 C C . TRP A 1 93 ? -2.912 -2.809 -4.188 1.00 96.62 93 TRP A C 1
ATOM 760 O O . TRP A 1 93 ? -3.022 -3.322 -3.074 1.00 96.62 93 TRP A O 1
ATOM 770 N N . LEU A 1 94 ? -3.479 -1.635 -4.481 1.00 95.00 94 LEU A N 1
ATOM 771 C CA . LEU A 1 94 ? -4.277 -0.903 -3.497 1.00 95.00 94 LEU A CA 1
ATOM 772 C C . LEU A 1 94 ? -5.532 -1.661 -3.084 1.00 95.00 94 LEU A C 1
ATOM 774 O O . LEU A 1 94 ? -5.878 -1.670 -1.906 1.00 95.00 94 LEU A O 1
ATOM 778 N N . GLY A 1 95 ? -6.211 -2.289 -4.045 1.00 95.62 95 GLY A N 1
ATOM 779 C CA . GLY A 1 95 ? -7.426 -3.056 -3.811 1.00 95.62 95 GLY A CA 1
ATOM 780 C C . GLY A 1 95 ? -7.194 -4.192 -2.824 1.00 95.62 95 GLY A C 1
ATOM 781 O O . GLY A 1 95 ? -7.988 -4.350 -1.901 1.00 95.62 95 GLY A O 1
ATOM 782 N N . LEU A 1 96 ? -6.077 -4.916 -2.958 1.00 97.06 96 LEU A N 1
ATOM 783 C CA . LEU A 1 96 ? -5.659 -5.950 -2.011 1.00 97.06 96 LEU A CA 1
ATOM 784 C C . LEU A 1 96 ? -5.537 -5.385 -0.590 1.00 97.06 96 LEU A C 1
ATOM 786 O O . LEU A 1 96 ? -6.169 -5.894 0.333 1.00 97.06 96 LEU A O 1
ATOM 790 N N . ILE A 1 97 ? -4.779 -4.301 -0.418 1.00 96.31 97 ILE A N 1
ATOM 791 C CA . ILE A 1 97 ? -4.543 -3.693 0.899 1.00 96.31 97 ILE A CA 1
ATOM 792 C C . ILE A 1 97 ? -5.856 -3.178 1.501 1.00 96.31 97 ILE A C 1
ATOM 794 O O . ILE A 1 97 ? -6.182 -3.468 2.651 1.00 96.31 97 ILE A O 1
ATOM 798 N N . HIS A 1 98 ? -6.635 -2.419 0.728 1.00 95.44 98 HIS A N 1
ATOM 799 C CA . HIS A 1 98 ? -7.884 -1.819 1.202 1.00 95.44 98 HIS A CA 1
ATOM 800 C C . HIS A 1 98 ? -8.937 -2.867 1.520 1.00 95.44 98 HIS A C 1
ATOM 802 O O . HIS A 1 98 ? -9.709 -2.661 2.450 1.00 95.44 98 HIS A O 1
ATOM 808 N N . TYR A 1 99 ? -8.975 -3.978 0.784 1.00 96.25 99 TYR A N 1
ATOM 809 C CA . TYR A 1 99 ? -9.885 -5.074 1.083 1.00 96.25 99 TYR A CA 1
ATOM 810 C C . TYR A 1 99 ? -9.616 -5.639 2.479 1.00 96.25 99 TYR A C 1
ATOM 812 O O . TYR A 1 99 ? -10.537 -5.716 3.285 1.00 96.25 99 TYR A O 1
ATOM 820 N N . TYR A 1 100 ? -8.363 -5.944 2.809 1.00 96.44 100 TYR A N 1
ATOM 821 C CA . TYR A 1 100 ? -8.021 -6.457 4.136 1.00 96.44 100 TYR A CA 1
ATOM 822 C C . TYR A 1 100 ? -8.282 -5.439 5.249 1.00 96.44 100 TYR A C 1
ATOM 824 O O . TYR A 1 100 ? -8.838 -5.789 6.284 1.00 96.44 100 TYR A O 1
ATOM 832 N N . LEU A 1 101 ? -7.928 -4.170 5.030 1.00 94.81 101 LEU A N 1
ATOM 833 C CA . LEU A 1 101 ? -8.119 -3.127 6.037 1.00 94.81 101 LEU A CA 1
ATOM 834 C C . LEU A 1 101 ? -9.592 -2.773 6.279 1.00 94.81 101 LEU A C 1
ATOM 836 O O . LEU A 1 101 ? -9.957 -2.484 7.412 1.00 94.81 101 LEU A O 1
ATOM 840 N N . ASN A 1 102 ? -10.433 -2.770 5.242 1.00 94.38 102 ASN A N 1
ATOM 841 C CA . ASN A 1 102 ? -11.860 -2.457 5.381 1.00 94.38 102 ASN A CA 1
ATOM 842 C C . ASN A 1 102 ? -12.692 -3.626 5.927 1.00 94.38 102 ASN A C 1
ATOM 844 O O . ASN A 1 102 ? -13.828 -3.398 6.328 1.00 94.38 102 ASN A O 1
ATOM 848 N N . ASN A 1 103 ? -12.155 -4.848 5.912 1.00 94.94 103 ASN A N 1
ATOM 849 C CA . ASN A 1 103 ? -12.806 -6.051 6.436 1.00 94.94 103 ASN A CA 1
ATOM 850 C C . ASN A 1 103 ? -12.013 -6.585 7.644 1.00 94.94 103 ASN A C 1
ATOM 852 O O . ASN A 1 103 ? -11.668 -7.765 7.722 1.00 94.94 103 ASN A O 1
ATOM 856 N N . ASP A 1 104 ? -11.651 -5.689 8.567 1.00 91.31 104 ASP A N 1
ATOM 857 C CA . ASP A 1 104 ? -10.854 -6.008 9.758 1.00 91.31 104 ASP A CA 1
ATOM 858 C C . ASP A 1 104 ? -11.574 -6.961 10.732 1.00 91.31 104 ASP A C 1
ATOM 860 O O . ASP A 1 104 ? -10.940 -7.639 11.543 1.00 91.31 104 ASP A O 1
ATOM 864 N N . ASP A 1 105 ? -12.892 -7.088 10.615 1.00 92.56 105 ASP A N 1
ATOM 865 C CA . ASP A 1 105 ? -13.699 -8.112 11.270 1.00 92.56 105 ASP A CA 1
ATOM 866 C C . ASP A 1 105 ? -13.357 -9.536 10.796 1.00 92.56 105 ASP A C 1
ATOM 868 O O . ASP A 1 105 ? -13.423 -10.472 11.595 1.00 92.56 105 ASP A O 1
ATOM 872 N N . LEU A 1 106 ? -12.935 -9.696 9.536 1.00 93.56 106 LEU A N 1
ATOM 873 C CA . LEU A 1 106 ? -12.534 -10.981 8.952 1.00 93.56 106 LEU A CA 1
ATOM 874 C C . LEU A 1 106 ? -11.049 -11.296 9.168 1.00 93.56 106 LEU A C 1
ATOM 876 O O . LEU A 1 106 ? -10.678 -12.463 9.295 1.00 93.56 106 LEU A O 1
ATOM 880 N N . PHE A 1 107 ? -10.194 -10.270 9.195 1.00 91.62 107 PHE A N 1
ATOM 881 C CA . PHE A 1 107 ? -8.731 -10.428 9.191 1.00 91.62 107 PHE A CA 1
ATOM 882 C C . PHE A 1 107 ? -8.049 -10.068 10.520 1.00 91.62 107 PHE A C 1
ATOM 884 O O . PHE A 1 107 ? -6.833 -10.221 10.656 1.00 91.62 107 PHE A O 1
ATOM 891 N N . GLY A 1 108 ? -8.828 -9.650 11.520 1.00 85.31 108 GLY A N 1
ATOM 892 C CA . GLY A 1 108 ? -8.343 -9.182 12.815 1.00 85.31 108 GLY A CA 1
ATOM 893 C C . GLY A 1 108 ? -8.120 -7.669 12.832 1.00 85.31 108 GLY A C 1
ATOM 894 O O . GLY A 1 108 ? -7.820 -7.060 11.817 1.00 85.31 108 GLY A O 1
ATOM 895 N N . LYS A 1 109 ? -8.262 -7.044 14.006 1.00 78.62 109 LYS A N 1
ATOM 896 C CA . LYS A 1 109 ? -8.312 -5.572 14.142 1.00 78.62 109 LYS A CA 1
ATOM 897 C C . LYS A 1 109 ? -6.951 -4.870 14.197 1.00 78.62 109 LYS A C 1
ATOM 899 O O . LYS A 1 109 ? -6.884 -3.642 14.076 1.00 78.62 109 LYS A O 1
ATOM 904 N N . GLU A 1 110 ? -5.888 -5.636 14.408 1.00 85.56 110 GLU A N 1
ATOM 905 C CA . GLU A 1 110 ? -4.540 -5.132 14.668 1.00 85.56 110 GLU A CA 1
ATOM 906 C C . GLU A 1 110 ? -3.509 -5.878 13.827 1.00 85.56 110 GLU A C 1
ATOM 908 O O . GLU A 1 110 ? -3.614 -7.099 13.623 1.00 85.56 110 GLU A O 1
ATOM 913 N N . ASP A 1 111 ? -2.486 -5.136 13.405 1.00 90.56 111 ASP A N 1
ATOM 914 C CA . ASP A 1 111 ? -1.308 -5.641 12.705 1.00 90.56 111 ASP A CA 1
ATOM 915 C C . ASP A 1 111 ? -1.634 -6.361 11.390 1.00 90.56 111 ASP A C 1
ATOM 917 O O . ASP A 1 111 ? -0.943 -7.305 11.000 1.00 90.56 111 ASP A O 1
ATOM 921 N N .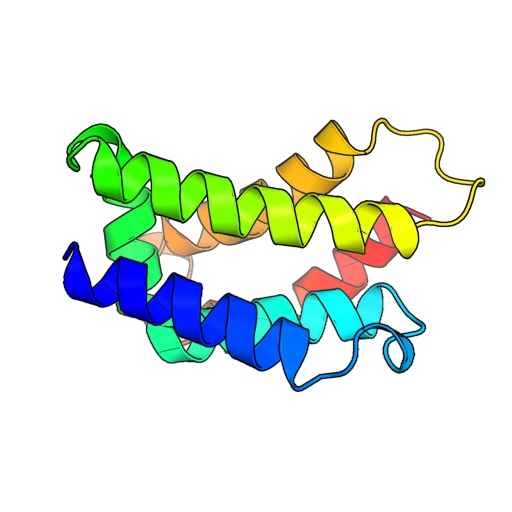 ILE A 1 112 ? -2.702 -5.954 10.694 1.00 95.81 112 ILE A N 1
ATOM 922 C CA . ILE A 1 112 ? -3.124 -6.606 9.449 1.00 95.81 112 ILE A CA 1
ATOM 923 C C . ILE A 1 112 ? -2.001 -6.498 8.419 1.00 95.81 112 ILE A C 1
ATOM 925 O O . ILE A 1 112 ? -1.646 -7.488 7.777 1.00 95.81 112 ILE A O 1
ATOM 929 N N . ILE A 1 113 ? -1.406 -5.314 8.270 1.00 96.50 113 ILE A N 1
ATOM 930 C CA . ILE A 1 113 ? -0.374 -5.083 7.263 1.00 96.50 113 ILE A CA 1
ATOM 931 C C . ILE A 1 113 ? 0.883 -5.874 7.604 1.00 96.50 113 ILE A C 1
ATOM 933 O O . ILE A 1 113 ? 1.413 -6.565 6.739 1.00 96.50 113 ILE A O 1
ATOM 937 N N . SER A 1 114 ? 1.372 -5.804 8.842 1.00 94.81 114 SER A N 1
ATOM 938 C CA . SER A 1 114 ? 2.618 -6.475 9.231 1.00 94.81 114 SER A CA 1
ATOM 939 C C . SER A 1 114 ? 2.501 -8.003 9.157 1.00 94.81 114 SER A C 1
ATOM 941 O O . SER A 1 114 ? 3.427 -8.647 8.666 1.00 94.81 114 SER A O 1
ATOM 943 N N . LYS A 1 115 ? 1.349 -8.583 9.529 1.00 95.38 115 LYS A N 1
ATOM 944 C CA . LYS A 1 115 ? 1.090 -10.033 9.430 1.00 95.38 115 LYS A CA 1
ATOM 945 C C . LYS A 1 115 ? 1.064 -10.546 7.992 1.00 95.38 115 LYS A C 1
ATOM 947 O O . LYS A 1 115 ? 1.500 -11.665 7.741 1.00 95.38 115 LYS A O 1
ATOM 952 N N . ASN A 1 116 ? 0.552 -9.748 7.057 1.00 96.75 116 ASN A N 1
ATOM 953 C CA . ASN A 1 116 ? 0.339 -10.186 5.677 1.00 96.75 116 ASN A CA 1
ATOM 954 C C . ASN A 1 116 ? 1.403 -9.674 4.691 1.00 96.75 116 ASN A C 1
ATOM 956 O O . ASN A 1 116 ? 1.444 -10.128 3.549 1.00 96.75 116 ASN A O 1
ATOM 960 N N . ARG A 1 117 ? 2.283 -8.758 5.119 1.00 96.88 117 ARG A N 1
ATOM 961 C CA . ARG A 1 117 ? 3.233 -8.022 4.270 1.00 96.88 117 ARG A CA 1
ATOM 962 C C . ARG A 1 117 ? 3.983 -8.899 3.274 1.00 96.88 117 ARG A C 1
ATOM 964 O O . ARG A 1 117 ? 3.899 -8.672 2.070 1.00 96.88 117 ARG A O 1
ATOM 971 N N . ASN A 1 118 ? 4.701 -9.897 3.784 1.00 97.06 118 ASN A N 1
ATOM 972 C CA . ASN A 1 118 ? 5.553 -10.753 2.961 1.00 97.06 118 ASN A CA 1
ATOM 973 C C . ASN A 1 118 ? 4.716 -11.553 1.956 1.00 97.06 118 ASN A C 1
ATOM 975 O O . ASN A 1 118 ? 5.060 -11.615 0.780 1.00 97.06 118 ASN A O 1
ATOM 979 N N . GLN A 1 119 ? 3.573 -12.088 2.398 1.00 97.56 119 GLN A N 1
ATOM 980 C CA . GLN A 1 119 ? 2.671 -12.859 1.545 1.00 97.56 119 GLN A CA 1
ATOM 981 C C . GLN A 1 119 ? 2.051 -11.998 0.433 1.00 97.56 119 GLN A C 1
ATOM 983 O O . GLN A 1 119 ? 1.961 -12.447 -0.709 1.00 97.56 119 GLN A O 1
ATOM 988 N N . TRP A 1 120 ? 1.623 -10.769 0.739 1.00 98.00 120 TRP A N 1
ATOM 989 C CA . TRP A 1 120 ? 1.068 -9.852 -0.261 1.00 98.00 120 TRP A CA 1
ATOM 990 C C . TRP A 1 120 ? 2.093 -9.485 -1.325 1.00 98.00 120 TRP A C 1
ATOM 992 O O . TRP A 1 120 ? 1.775 -9.553 -2.510 1.00 98.00 120 TRP A O 1
ATOM 1002 N N . ILE A 1 121 ? 3.314 -9.132 -0.915 1.00 97.88 121 ILE A N 1
ATOM 1003 C CA . ILE A 1 121 ? 4.397 -8.788 -1.841 1.00 97.88 121 ILE A CA 1
ATOM 1004 C C . ILE A 1 121 ? 4.729 -9.990 -2.730 1.00 97.88 121 ILE A C 1
ATOM 1006 O O . ILE A 1 121 ? 4.720 -9.864 -3.953 1.00 97.88 121 ILE A O 1
ATOM 1010 N N . GLU A 1 122 ? 4.954 -11.165 -2.138 1.00 97.50 122 GLU A N 1
ATOM 1011 C CA . GLU A 1 122 ? 5.304 -12.381 -2.875 1.00 97.50 122 GLU A CA 1
ATOM 1012 C C . GLU A 1 122 ? 4.229 -12.750 -3.909 1.00 97.50 122 GLU A C 1
ATOM 1014 O O . GLU A 1 122 ? 4.534 -12.970 -5.083 1.00 97.50 122 GLU A O 1
ATOM 1019 N N . ASN A 1 123 ? 2.960 -12.791 -3.495 1.00 96.81 123 ASN A N 1
ATOM 1020 C CA . ASN A 1 123 ? 1.860 -13.168 -4.380 1.00 96.81 123 ASN A CA 1
ATOM 1021 C C . ASN A 1 123 ? 1.620 -12.127 -5.473 1.00 96.81 123 ASN A C 1
ATOM 1023 O O . ASN A 1 123 ? 1.397 -12.493 -6.626 1.00 96.81 123 ASN A O 1
ATOM 1027 N N . TYR A 1 124 ? 1.705 -10.840 -5.141 1.00 95.88 124 TYR A N 1
ATOM 1028 C CA . TYR A 1 124 ? 1.547 -9.778 -6.124 1.00 95.88 124 TYR A CA 1
ATOM 1029 C C . TYR A 1 124 ? 2.662 -9.820 -7.177 1.00 95.88 124 TYR A C 1
ATOM 1031 O O . TYR A 1 124 ? 2.377 -9.772 -8.370 1.00 95.88 124 TYR A O 1
ATOM 1039 N N . LEU A 1 125 ? 3.921 -10.019 -6.770 1.00 93.75 125 LEU A N 1
ATOM 1040 C CA . LEU A 1 125 ? 5.039 -10.170 -7.706 1.00 93.75 125 LEU A CA 1
ATOM 1041 C C . LEU A 1 125 ? 4.890 -11.396 -8.615 1.00 93.75 125 LEU A C 1
ATOM 1043 O O . LEU A 1 125 ? 5.277 -11.323 -9.777 1.00 93.75 125 LEU A O 1
ATOM 1047 N N . LYS A 1 126 ? 4.323 -12.504 -8.117 1.00 93.44 126 LYS A N 1
ATOM 1048 C CA . LYS A 1 126 ? 3.995 -13.683 -8.941 1.00 93.44 126 LYS A CA 1
ATOM 1049 C C . LYS A 1 126 ? 2.870 -13.419 -9.942 1.00 93.44 126 LYS A C 1
ATOM 1051 O O . LYS A 1 126 ? 2.843 -14.066 -10.977 1.00 93.44 126 LYS A O 1
ATOM 1056 N N . MET A 1 127 ? 1.934 -12.522 -9.631 1.00 91.75 127 MET A N 1
ATOM 1057 C CA . MET A 1 127 ? 0.815 -12.196 -10.522 1.00 91.75 127 MET A CA 1
ATOM 1058 C C . MET A 1 127 ? 1.209 -11.276 -11.678 1.00 91.75 127 MET A C 1
ATOM 1060 O O . MET A 1 127 ? 0.569 -11.323 -12.726 1.00 91.75 127 MET A O 1
ATOM 1064 N N . ILE A 1 128 ? 2.189 -10.394 -11.468 1.00 88.44 128 ILE A N 1
ATOM 1065 C CA . ILE A 1 128 ? 2.556 -9.357 -12.446 1.00 88.44 128 ILE A CA 1
ATOM 1066 C C . ILE A 1 128 ? 3.768 -9.726 -13.310 1.00 88.44 128 ILE A C 1
ATOM 1068 O O . ILE A 1 128 ? 4.073 -8.990 -14.244 1.00 88.44 128 ILE A O 1
ATOM 1072 N N . LYS A 1 129 ? 4.467 -10.817 -12.986 1.00 75.50 129 LYS A N 1
ATOM 1073 C CA . LYS A 1 129 ? 5.543 -11.406 -13.795 1.00 75.50 129 LYS A CA 1
ATOM 1074 C C . LYS A 1 129 ? 4.978 -12.494 -14.700 1.00 75.50 129 LYS A C 1
ATOM 1076 O O . LYS A 1 129 ? 5.478 -12.606 -15.839 1.00 75.50 129 LYS A O 1
#

Organism: NCBI:txid762845

Secondary structure (DSSP, 8-state):
-HHHHHHHHHHHHHHHHHS-GGG---HHHHHHHHHHHHHHTHHHHHHHHHHGGGS-HHHHHHHHHHHHHHHHHHHHHS-TT--S-HHHHHHHHHHHHHHHHHTHHHH-SS-HHHHHHHHHHHHHHHHH-

Foldseek 3Di:
DLVVLVVLLVLLCCLCVVCPLVVVQAPLVLLLSVLVSCQVCVLVVLVCVVCVVVDDPSSVVSVVSSLVVSLVSSVVNDDPPFPDDSVVLSCVLVVVVNVCSPPCVVQPPHPSSVVCVVVSSVVSVVVRD